Protein AF-A0A0D0D0L1-F1 (afdb_monomer)

Solvent-accessible surface area (backbone atoms only — not comparable to full-atom values): 3543 Å² total; per-residue (Å²): 139,58,59,48,99,85,70,45,75,56,49,73,67,58,52,50,52,52,52,53,48,54,54,48,37,49,52,51,28,49,76,68,73,47,53,53,97,46,81,92,64,45,44,74,68,41,48,52,50,40,50,51,57,46,40,75,76,57,117

Foldseek 3Di:
DDADPVRHDDDPVNVVVLVVQLVVLQVVCVVVVQHDPDPVPRDPVSVVSSVVSSVVVPD

pLDDT: mean 91.89, std 4.97, range [68.12, 96.56]

Mean predicted aligned error: 3.64 Å

Sequence (59 aa):
YLEDKDGNAVSGKRLAEIRAAVHGAWAELVNRKLAPQVWGELSASGQHLSHSLMETRYP

Radius of gyration: 12.76 Å; Cα contacts (8 Å, |Δi|>4): 35; chains: 1; bounding box: 25×20×33 Å

Organism: NCBI:txid930991

Secondary structure (DSSP, 8-state):
--B-TTSPBPPHHHHHHHHHHHHHHHHHHHHTT---SSGGG--HHHHHHHHHHHHHH--

Nearest PDB structures (foldseek):
  8b6h-assembly1_FA  TM=5.801E-01  e=2.275E+00  Tetrahymena thermophila SB210
  4qlb-assembly1_A  TM=4.520E-01  e=9.287E+00  Caenorhabditis elegans

Structure (mmCIF, N/CA/C/O backbone):
data_AF-A0A0D0D0L1-F1
#
_entry.id   AF-A0A0D0D0L1-F1
#
loop_
_atom_site.group_PDB
_atom_site.id
_atom_site.type_symbol
_atom_site.label_atom_id
_atom_site.label_alt_id
_atom_site.label_comp_id
_atom_site.label_asym_id
_atom_site.label_entity_id
_atom_site.label_seq_id
_atom_site.pdbx_PDB_ins_code
_atom_site.Cartn_x
_atom_site.Cartn_y
_atom_site.Cartn_z
_atom_site.occupancy
_atom_site.B_iso_or_equiv
_atom_site.auth_seq_id
_atom_site.auth_comp_id
_atom_site.auth_asym_id
_atom_site.auth_atom_id
_atom_site.pdbx_PDB_model_num
ATOM 1 N N . TYR A 1 1 ? -3.158 0.069 -18.831 1.00 68.12 1 TYR A N 1
ATOM 2 C CA . TYR A 1 1 ? -1.712 0.129 -19.106 1.00 68.12 1 TYR A CA 1
ATOM 3 C C . TYR A 1 1 ? -1.105 0.962 -17.991 1.00 68.12 1 TYR A C 1
ATOM 5 O O . TYR A 1 1 ? -1.744 1.933 -17.607 1.00 68.12 1 TYR A O 1
ATOM 13 N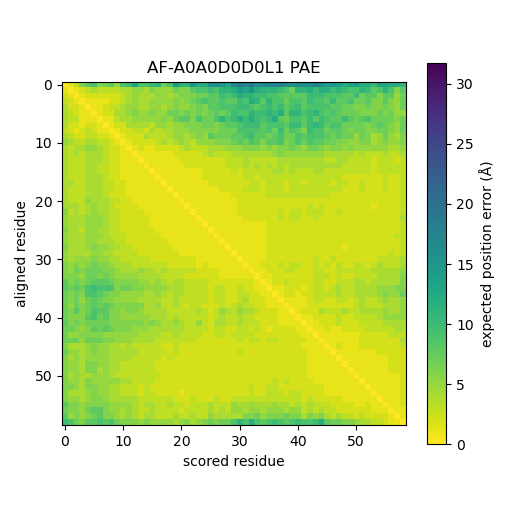 N . LEU A 1 2 ? -0.020 0.501 -17.367 1.00 80.19 2 LEU A N 1
ATOM 14 C CA . LEU A 1 2 ? 0.622 1.205 -16.253 1.00 80.19 2 LEU A CA 1
ATOM 15 C C . LEU A 1 2 ? 2.033 1.553 -16.711 1.00 80.19 2 LEU A C 1
ATOM 17 O O . LEU A 1 2 ? 2.764 0.661 -17.144 1.00 80.19 2 LEU A O 1
ATOM 21 N N . GLU A 1 3 ? 2.362 2.832 -16.656 1.00 89.06 3 GLU A N 1
ATOM 22 C CA . GLU A 1 3 ? 3.638 3.379 -17.100 1.00 89.06 3 GLU A CA 1
ATOM 23 C C . GLU A 1 3 ? 4.404 3.911 -15.890 1.00 89.06 3 GLU A C 1
ATOM 25 O O . GLU A 1 3 ? 3.801 4.276 -14.876 1.00 89.06 3 GLU A O 1
ATOM 30 N N . ASP A 1 4 ? 5.728 3.918 -15.975 1.00 85.06 4 ASP A N 1
ATOM 31 C CA . ASP A 1 4 ? 6.542 4.690 -15.047 1.00 85.06 4 ASP A CA 1
ATOM 32 C C . ASP A 1 4 ? 6.549 6.182 -15.420 1.00 85.06 4 ASP A C 1
ATOM 34 O O . ASP A 1 4 ? 5.958 6.613 -16.411 1.00 85.06 4 ASP A O 1
ATOM 38 N N . LYS A 1 5 ? 7.223 6.989 -14.598 1.00 84.81 5 LYS A N 1
ATOM 39 C CA . LYS A 1 5 ? 7.346 8.442 -14.789 1.00 84.81 5 LYS A CA 1
ATOM 40 C C . LYS A 1 5 ? 7.986 8.847 -16.125 1.00 84.81 5 LYS A C 1
ATOM 42 O O . LYS A 1 5 ? 7.826 9.990 -16.539 1.00 84.81 5 LYS A O 1
ATOM 47 N N . ASP A 1 6 ? 8.713 7.935 -16.766 1.00 90.44 6 ASP A N 1
ATOM 48 C CA . ASP A 1 6 ? 9.422 8.160 -18.021 1.00 90.44 6 ASP A CA 1
ATOM 49 C C . ASP A 1 6 ? 8.606 7.626 -19.224 1.00 90.44 6 ASP A C 1
ATOM 51 O O . ASP A 1 6 ? 9.080 7.651 -20.359 1.00 90.44 6 ASP A O 1
ATOM 55 N N . GLY A 1 7 ? 7.369 7.162 -18.990 1.00 88.12 7 GLY A N 1
ATOM 56 C CA . GLY A 1 7 ? 6.452 6.643 -20.010 1.00 88.12 7 GLY A CA 1
ATOM 57 C C . GLY A 1 7 ? 6.708 5.185 -20.400 1.00 88.12 7 GLY A C 1
ATOM 58 O O . GLY A 1 7 ? 6.124 4.682 -21.364 1.00 88.12 7 GLY A O 1
ATOM 59 N N . ASN A 1 8 ? 7.582 4.471 -19.683 1.00 89.75 8 ASN A N 1
ATOM 60 C CA . ASN A 1 8 ? 7.872 3.076 -20.001 1.00 89.75 8 ASN A CA 1
ATOM 61 C C . ASN A 1 8 ? 6.823 2.151 -19.398 1.00 89.75 8 ASN A C 1
ATOM 63 O O . ASN A 1 8 ? 6.412 2.311 -18.249 1.00 89.75 8 ASN A O 1
ATOM 67 N N . ALA A 1 9 ? 6.454 1.107 -20.142 1.00 89.94 9 ALA A N 1
ATOM 68 C CA . ALA A 1 9 ? 5.579 0.060 -19.635 1.00 89.94 9 ALA A CA 1
ATOM 69 C C . ALA A 1 9 ? 6.149 -0.565 -18.354 1.00 89.94 9 ALA A 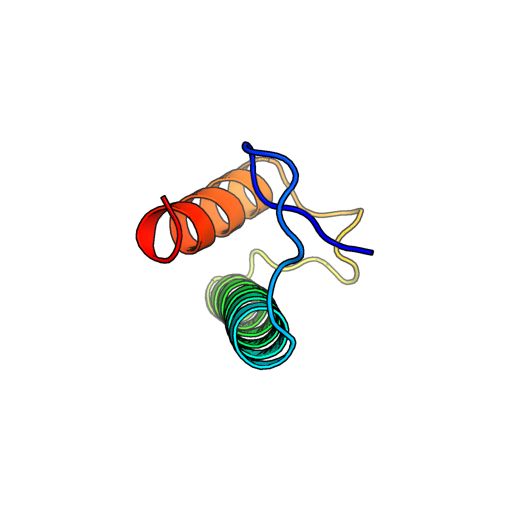C 1
ATOM 71 O O . ALA A 1 9 ? 7.263 -1.099 -18.338 1.00 89.94 9 ALA A O 1
ATOM 72 N N . VAL A 1 10 ? 5.345 -0.611 -17.295 1.00 89.00 10 VAL A N 1
ATOM 73 C CA . VAL A 1 10 ? 5.677 -1.410 -16.118 1.00 89.00 10 VAL A CA 1
ATOM 74 C C . VAL A 1 10 ? 5.545 -2.886 -16.485 1.00 89.00 10 VAL A C 1
ATOM 76 O O . VAL A 1 10 ? 4.483 -3.354 -16.902 1.00 89.00 10 VAL A O 1
ATOM 79 N N . SER A 1 11 ? 6.631 -3.644 -16.316 1.00 89.94 11 SER A N 1
ATOM 80 C CA . SER A 1 11 ? 6.632 -5.080 -16.605 1.00 89.94 11 SER A CA 1
AT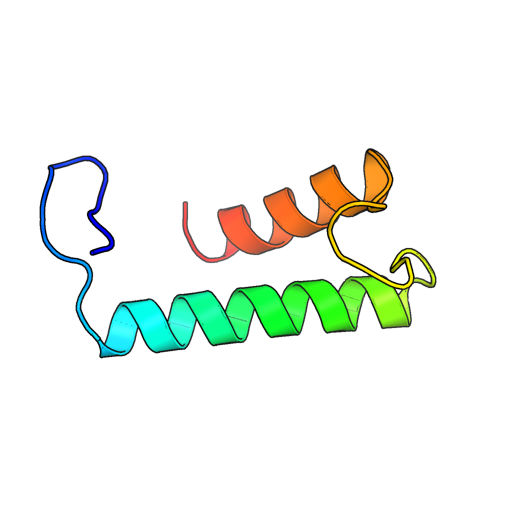OM 81 C C . SER A 1 11 ? 5.586 -5.825 -15.767 1.00 89.94 11 SER A C 1
ATOM 83 O O . SER A 1 11 ? 5.295 -5.458 -14.626 1.00 89.94 11 SER A O 1
ATOM 85 N N . GLY A 1 12 ? 5.051 -6.931 -16.295 1.00 90.88 12 GLY A N 1
ATOM 86 C CA . GLY A 1 12 ? 4.042 -7.728 -15.586 1.00 90.88 12 GLY A CA 1
ATOM 87 C C . GLY A 1 12 ? 4.507 -8.214 -14.206 1.00 90.88 12 GLY A C 1
ATOM 88 O O . GLY A 1 12 ? 3.718 -8.229 -13.261 1.00 90.88 12 GLY A O 1
ATOM 89 N N . LYS A 1 13 ? 5.802 -8.532 -14.066 1.00 91.12 13 LYS A N 1
ATOM 90 C CA . LYS A 1 13 ? 6.419 -8.888 -12.781 1.00 91.12 13 LYS A CA 1
ATOM 91 C C . LYS A 1 13 ? 6.363 -7.720 -11.795 1.00 91.12 13 LYS A C 1
ATOM 93 O O . LYS A 1 13 ? 5.854 -7.887 -10.692 1.00 91.12 13 LYS A O 1
ATOM 98 N N . ARG A 1 14 ? 6.807 -6.530 -12.208 1.00 89.75 14 ARG A N 1
ATOM 99 C CA . ARG A 1 14 ? 6.796 -5.337 -11.350 1.00 89.75 14 ARG A CA 1
ATOM 100 C C . ARG A 1 14 ? 5.369 -4.933 -10.970 1.00 89.75 14 ARG A C 1
ATOM 102 O O . ARG A 1 14 ? 5.111 -4.595 -9.822 1.00 89.75 14 ARG A O 1
ATOM 109 N N . LEU A 1 15 ? 4.411 -5.077 -11.886 1.00 90.62 15 LEU A N 1
ATOM 110 C CA . LEU A 1 15 ? 2.990 -4.867 -11.597 1.00 90.62 15 LEU A CA 1
ATOM 111 C C . LEU A 1 15 ? 2.433 -5.876 -10.574 1.00 90.62 15 LEU A C 1
ATOM 113 O O . LEU A 1 15 ? 1.575 -5.530 -9.761 1.00 90.62 15 LEU A O 1
ATOM 117 N N . ALA A 1 16 ? 2.871 -7.138 -10.609 1.00 92.31 16 ALA A N 1
ATOM 118 C CA . ALA A 1 16 ? 2.494 -8.131 -9.602 1.00 92.31 16 ALA A CA 1
ATOM 119 C C . ALA A 1 16 ? 3.067 -7.781 -8.219 1.00 92.31 16 ALA A C 1
ATOM 121 O O . ALA A 1 16 ? 2.348 -7.866 -7.225 1.00 92.31 16 ALA A O 1
ATOM 122 N N . GLU A 1 17 ? 4.317 -7.322 -8.164 1.00 92.69 17 GLU A N 1
ATOM 123 C CA . GLU A 1 17 ? 4.968 -6.881 -6.927 1.00 92.69 17 GLU A CA 1
ATOM 124 C C . GLU A 1 17 ? 4.270 -5.650 -6.321 1.00 92.69 17 GLU A C 1
ATOM 126 O O . GLU A 1 17 ? 3.959 -5.655 -5.130 1.00 92.69 17 GLU A O 1
ATOM 131 N N . ILE A 1 18 ? 3.925 -4.648 -7.142 1.00 91.12 18 ILE A N 1
ATOM 132 C CA . ILE A 1 18 ? 3.159 -3.464 -6.710 1.00 91.12 18 ILE A CA 1
ATOM 133 C C . ILE 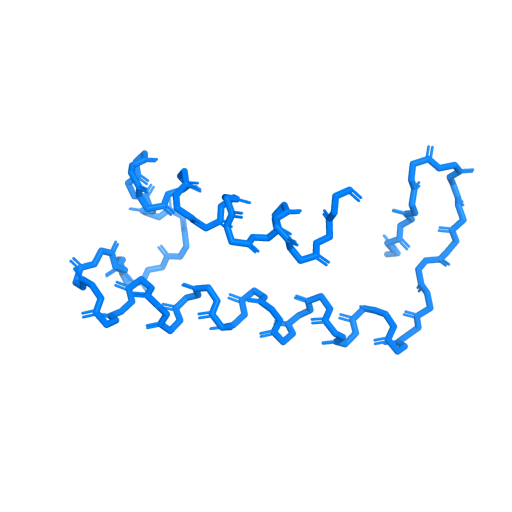A 1 18 ? 1.806 -3.881 -6.122 1.00 91.12 18 ILE A C 1
ATOM 135 O O . ILE A 1 18 ? 1.438 -3.441 -5.035 1.00 91.12 18 ILE A O 1
ATOM 139 N N . ARG A 1 19 ? 1.069 -4.777 -6.793 1.00 92.81 19 ARG A N 1
ATOM 140 C CA . ARG A 1 19 ? -0.219 -5.278 -6.279 1.00 92.81 19 ARG A CA 1
ATOM 141 C C . ARG A 1 19 ? -0.071 -6.020 -4.952 1.00 92.81 19 ARG A C 1
ATOM 143 O O . ARG A 1 19 ? -0.876 -5.810 -4.049 1.00 92.81 19 ARG A O 1
ATOM 150 N N . ALA A 1 20 ? 0.960 -6.853 -4.814 1.00 94.69 20 ALA A N 1
ATOM 151 C CA . ALA A 1 20 ? 1.242 -7.541 -3.558 1.00 94.69 20 ALA A CA 1
ATOM 152 C C . ALA A 1 20 ? 1.538 -6.549 -2.420 1.00 94.69 20 ALA A C 1
ATOM 154 O O . ALA A 1 20 ? 1.070 -6.746 -1.300 1.00 94.69 20 ALA A O 1
ATOM 155 N N . ALA A 1 21 ? 2.256 -5.461 -2.706 1.00 94.75 21 ALA A N 1
ATOM 156 C CA . ALA A 1 21 ? 2.514 -4.410 -1.729 1.00 94.75 21 ALA A CA 1
ATOM 157 C C . ALA A 1 21 ? 1.241 -3.653 -1.322 1.00 94.75 21 ALA A C 1
ATOM 159 O O . ALA A 1 21 ? 1.032 -3.446 -0.130 1.00 94.75 21 ALA A O 1
ATOM 160 N N . VAL A 1 22 ? 0.353 -3.328 -2.270 1.00 94.44 22 VAL 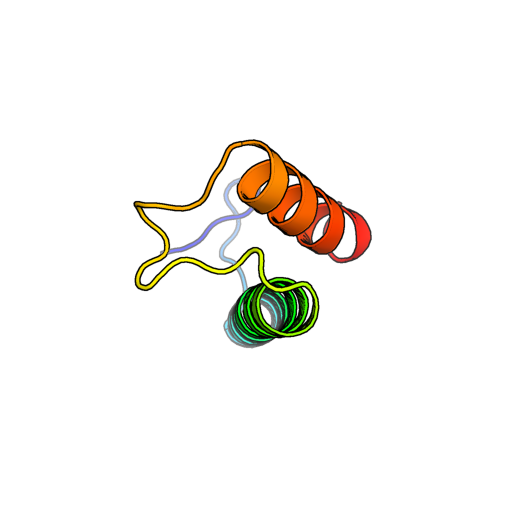A N 1
ATOM 161 C CA . VAL A 1 22 ? -0.951 -2.706 -1.971 1.00 94.44 22 VAL A CA 1
ATOM 162 C C . VAL A 1 22 ? -1.797 -3.605 -1.062 1.00 94.44 22 VAL A C 1
ATOM 164 O O . VAL A 1 22 ? -2.357 -3.134 -0.073 1.00 94.44 22 VAL A O 1
ATOM 167 N N . HIS A 1 23 ? -1.854 -4.911 -1.339 1.00 94.88 23 HIS A N 1
ATOM 168 C CA . HIS A 1 23 ? -2.541 -5.862 -0.457 1.00 94.88 23 HIS A CA 1
ATOM 169 C C . HIS A 1 23 ? -1.882 -5.958 0.926 1.00 94.88 23 HIS A C 1
ATOM 171 O O . HIS A 1 23 ? -2.582 -6.043 1.933 1.00 94.88 23 HIS A O 1
ATOM 177 N N . GLY A 1 24 ? -0.549 -5.899 0.991 1.00 95.88 24 GLY A N 1
ATOM 178 C CA . GLY A 1 24 ? 0.188 -5.839 2.253 1.00 95.88 24 GLY A CA 1
ATOM 179 C C . GLY A 1 24 ? -0.133 -4.582 3.066 1.00 95.88 24 GLY A C 1
ATOM 180 O O . GLY A 1 24 ? -0.373 -4.678 4.266 1.00 95.88 24 GLY A O 1
ATOM 181 N N . ALA A 1 25 ? -0.215 -3.417 2.417 1.00 95.69 25 ALA A N 1
ATOM 182 C CA . ALA A 1 25 ? -0.601 -2.167 3.067 1.00 95.69 25 ALA A CA 1
ATOM 183 C C . ALA A 1 25 ? -2.028 -2.237 3.634 1.00 95.69 25 ALA A C 1
ATOM 185 O O . ALA A 1 25 ? -2.266 -1.800 4.759 1.00 95.69 25 ALA A O 1
ATOM 186 N N . TRP A 1 26 ? -2.964 -2.858 2.909 1.00 95.75 26 TRP A N 1
ATOM 187 C CA . TRP A 1 26 ? -4.313 -3.102 3.425 1.00 95.75 26 TRP A CA 1
ATOM 188 C C . TRP A 1 26 ? -4.319 -4.027 4.641 1.00 95.75 26 TRP A C 1
ATOM 190 O O . TRP A 1 26 ? -4.983 -3.736 5.633 1.00 95.75 26 TRP A O 1
ATOM 200 N N . ALA A 1 27 ? -3.557 -5.122 4.599 1.00 96.19 27 ALA A N 1
ATOM 201 C CA . ALA A 1 27 ? -3.429 -6.024 5.740 1.00 96.19 27 ALA A CA 1
ATOM 202 C C . ALA A 1 27 ? -2.872 -5.294 6.976 1.00 96.19 27 ALA A C 1
ATOM 204 O O . ALA A 1 27 ? -3.370 -5.484 8.084 1.00 96.19 27 ALA A O 1
ATOM 205 N N . GLU A 1 28 ? -1.904 -4.396 6.787 1.00 95.81 28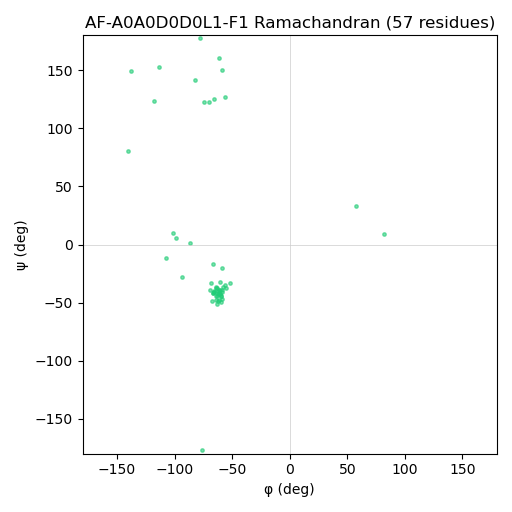 GLU A N 1
ATOM 206 C CA . GLU A 1 28 ? -1.358 -3.578 7.871 1.00 95.81 28 GLU A CA 1
ATOM 207 C C . GLU A 1 28 ? -2.390 -2.591 8.437 1.00 95.81 28 GLU A C 1
ATOM 209 O O . GLU A 1 28 ? -2.497 -2.428 9.655 1.00 95.81 28 GLU A O 1
ATOM 214 N N . LEU A 1 29 ? -3.211 -1.973 7.583 1.00 95.94 29 LEU A N 1
ATO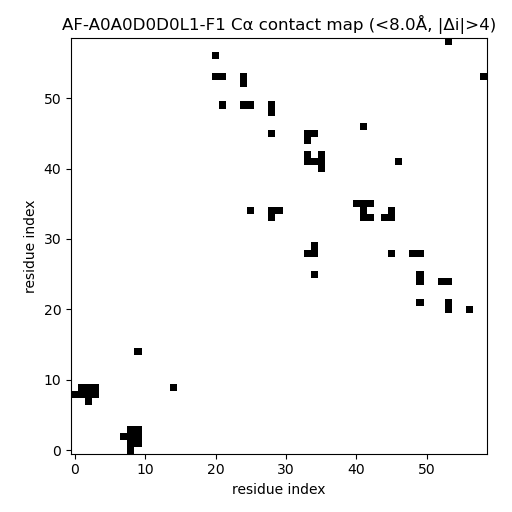M 215 C CA . LEU A 1 29 ? -4.336 -1.147 8.030 1.00 95.94 29 LEU A CA 1
ATOM 216 C C . LEU A 1 29 ? -5.346 -1.952 8.854 1.00 95.94 29 LEU A C 1
ATOM 218 O O . LEU A 1 29 ? -5.821 -1.460 9.881 1.00 95.94 29 LEU A O 1
ATOM 222 N N . VAL A 1 30 ? -5.666 -3.179 8.433 1.00 95.56 30 VAL A N 1
ATOM 223 C CA . VAL A 1 30 ? -6.566 -4.082 9.168 1.00 95.56 30 VAL A CA 1
ATOM 224 C C . VAL A 1 30 ? -5.977 -4.408 10.539 1.00 95.56 30 VAL A C 1
ATOM 226 O O . VAL A 1 30 ? -6.661 -4.243 11.550 1.00 95.56 30 VAL A O 1
ATOM 229 N N . ASN A 1 31 ? -4.694 -4.774 10.597 1.00 96.56 31 ASN A N 1
ATOM 230 C CA . ASN A 1 31 ? -3.994 -5.075 11.849 1.00 96.56 31 ASN A CA 1
ATOM 231 C C . ASN A 1 31 ? -4.024 -3.894 12.830 1.00 96.56 31 ASN A C 1
ATOM 233 O O . ASN A 1 31 ? -4.169 -4.083 14.038 1.00 96.56 31 ASN A O 1
ATOM 237 N N . ARG A 1 32 ? -3.942 -2.664 12.313 1.00 94.88 32 ARG A N 1
ATOM 238 C CA . ARG A 1 32 ? -3.991 -1.429 13.109 1.00 94.88 32 ARG A CA 1
ATOM 239 C C . ARG A 1 32 ? -5.404 -0.916 13.388 1.00 94.88 32 ARG A C 1
ATOM 241 O O . ARG A 1 32 ? -5.536 0.121 14.031 1.00 94.88 32 ARG A O 1
ATOM 248 N N . LYS A 1 33 ? -6.451 -1.619 12.936 1.00 94.50 33 LYS A N 1
ATOM 249 C CA . LYS A 1 33 ? -7.864 -1.197 13.038 1.00 94.50 33 LYS A CA 1
ATOM 250 C C . LYS A 1 33 ? -8.140 0.158 12.367 1.00 94.50 33 LYS A C 1
ATOM 252 O O . LYS A 1 33 ? -8.971 0.933 12.831 1.00 94.50 33 LYS A O 1
ATOM 257 N N . LEU A 1 34 ? -7.420 0.437 11.283 1.00 93.31 34 LEU A N 1
ATOM 258 C CA . LEU A 1 34 ? -7.552 1.645 10.463 1.00 93.31 34 LEU A CA 1
ATOM 259 C C . LEU A 1 34 ? -8.216 1.369 9.107 1.00 93.31 34 LEU A C 1
ATOM 261 O O . LEU A 1 34 ? -8.557 2.316 8.401 1.00 93.31 34 LEU A O 1
ATOM 265 N N . ALA A 1 35 ? -8.373 0.097 8.726 1.00 94.25 35 ALA A N 1
ATOM 266 C CA . ALA A 1 35 ? -9.012 -0.277 7.470 1.00 94.25 35 ALA A CA 1
ATOM 267 C C . ALA A 1 35 ? -10.542 -0.096 7.551 1.00 94.25 35 ALA A C 1
ATOM 269 O O . ALA A 1 35 ? -11.173 -0.712 8.415 1.00 94.25 35 ALA A O 1
ATOM 270 N N . PRO A 1 36 ? -11.149 0.706 6.661 1.00 93.25 36 PRO A N 1
ATOM 271 C CA . PRO A 1 36 ? -12.596 0.734 6.464 1.00 93.25 36 PRO A CA 1
ATOM 272 C C . PRO A 1 36 ? -13.057 -0.496 5.664 1.00 93.25 36 PRO A C 1
ATOM 274 O O . PRO A 1 36 ? -12.258 -1.357 5.290 1.00 93.25 36 PRO A O 1
ATOM 277 N N . GLN A 1 37 ? -14.351 -0.571 5.347 1.00 92.75 37 GLN A N 1
ATOM 278 C CA . GLN A 1 37 ? -14.892 -1.672 4.551 1.00 92.75 37 GLN A CA 1
ATOM 279 C C . GLN A 1 37 ? -14.404 -1.641 3.094 1.00 92.75 37 GLN A C 1
ATOM 281 O O . GLN A 1 37 ? -14.208 -2.694 2.486 1.00 92.75 37 GLN A O 1
ATOM 286 N N . VAL A 1 38 ? -14.181 -0.446 2.538 1.00 93.75 38 VAL A N 1
ATOM 287 C CA . VAL A 1 38 ? -13.706 -0.246 1.161 1.00 93.75 38 VAL A CA 1
ATOM 288 C C . VAL A 1 38 ? -12.646 0.852 1.087 1.00 93.75 38 VAL A C 1
ATOM 290 O O . VAL A 1 38 ? -12.693 1.823 1.835 1.00 93.75 38 VAL A O 1
ATOM 293 N N . TRP A 1 39 ? -11.711 0.750 0.137 1.00 91.75 39 TRP A N 1
ATOM 294 C CA . TRP A 1 39 ? -10.629 1.731 -0.048 1.00 91.75 39 TRP A CA 1
ATOM 295 C C . TRP A 1 39 ? -11.099 3.190 -0.162 1.00 91.75 39 TRP A C 1
ATOM 297 O O . TRP A 1 39 ? -10.394 4.089 0.286 1.00 91.75 39 TRP A O 1
ATOM 307 N N . GLY A 1 40 ? -12.282 3.428 -0.740 1.00 93.94 40 GLY A N 1
ATOM 308 C CA . GLY A 1 40 ? -12.838 4.776 -0.918 1.00 93.94 40 GLY A CA 1
ATOM 309 C C . GLY A 1 40 ? -13.212 5.490 0.386 1.00 93.94 40 GLY A C 1
ATOM 310 O O . GLY A 1 40 ? -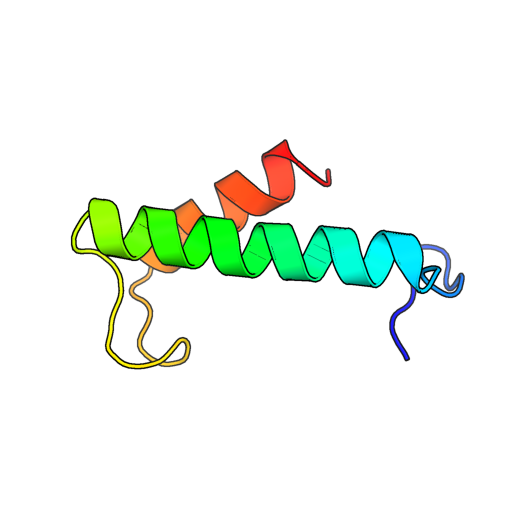13.352 6.706 0.392 1.00 93.94 40 GLY A O 1
ATOM 311 N N . GLU A 1 41 ? -13.329 4.757 1.491 1.00 95.44 41 GLU A N 1
ATOM 312 C CA . GLU A 1 41 ? -13.672 5.290 2.816 1.00 95.44 41 GLU A CA 1
ATOM 313 C C . GLU A 1 41 ? -12.438 5.445 3.717 1.00 95.44 41 GLU A C 1
ATOM 315 O O . GLU A 1 41 ? -12.552 5.656 4.926 1.00 95.44 41 GLU A O 1
ATOM 320 N N . LEU A 1 42 ? -11.234 5.293 3.156 1.00 95.38 42 LEU A N 1
ATOM 321 C CA . LEU A 1 42 ? -10.005 5.315 3.935 1.00 95.38 42 LEU A CA 1
ATOM 322 C C . LEU A 1 42 ? -9.798 6.705 4.536 1.00 95.38 42 LEU A C 1
ATOM 324 O O . LEU A 1 42 ? -9.766 7.706 3.819 1.00 95.38 42 LEU A O 1
ATOM 328 N N . SER A 1 43 ? -9.633 6.759 5.857 1.00 94.81 43 SER A N 1
ATOM 329 C CA . SER A 1 43 ? -9.356 8.004 6.573 1.00 94.81 43 SER A CA 1
ATOM 330 C C . SER A 1 43 ? -8.034 8.626 6.117 1.00 94.81 43 SER A C 1
ATOM 332 O O . SER A 1 43 ? -7.152 7.934 5.606 1.00 94.81 43 SER A O 1
ATOM 334 N N . ALA A 1 44 ? -7.842 9.924 6.366 1.00 95.50 44 ALA A N 1
ATOM 335 C CA . ALA A 1 44 ? -6.590 10.606 6.028 1.00 95.50 44 ALA A CA 1
ATOM 336 C C . ALA A 1 44 ? -5.353 9.930 6.658 1.00 95.50 44 ALA A C 1
ATOM 338 O O . ALA A 1 44 ? -4.313 9.811 6.013 1.00 95.50 44 ALA A O 1
ATOM 339 N N . SER A 1 45 ? -5.467 9.422 7.891 1.00 92.69 45 SER A N 1
ATOM 340 C CA . SER A 1 45 ? -4.380 8.686 8.550 1.00 92.69 45 SER A CA 1
ATOM 341 C C . SER A 1 45 ? -4.118 7.324 7.904 1.00 92.69 45 SER A C 1
ATOM 343 O O . SER A 1 45 ? -2.960 6.941 7.736 1.00 92.69 45 SER A O 1
ATOM 345 N N . GLY A 1 46 ? -5.167 6.610 7.487 1.00 93.94 46 GLY A N 1
ATOM 346 C CA . GLY A 1 46 ? -5.034 5.361 6.738 1.00 93.94 46 GLY A CA 1
ATOM 347 C C . GLY A 1 46 ? -4.412 5.572 5.355 1.00 93.94 46 GLY A C 1
ATOM 348 O O . GLY A 1 46 ? -3.541 4.803 4.944 1.00 93.94 46 GLY A O 1
ATOM 349 N N . GLN A 1 47 ? -4.801 6.646 4.662 1.00 95.00 47 GLN A N 1
ATOM 350 C CA . GLN A 1 47 ? -4.224 7.046 3.377 1.00 95.00 47 GLN A CA 1
ATOM 351 C C . GLN A 1 47 ? -2.739 7.375 3.530 1.00 95.00 47 GLN A C 1
ATOM 353 O O . GLN A 1 47 ? -1.916 6.837 2.794 1.00 95.00 47 GLN A O 1
ATOM 358 N N . HIS A 1 48 ? -2.383 8.185 4.531 1.00 95.69 48 HIS A N 1
ATOM 359 C CA . HIS A 1 48 ? -0.994 8.544 4.804 1.00 95.69 48 HIS A CA 1
ATOM 360 C C . HIS A 1 48 ? -0.132 7.318 5.135 1.00 95.69 48 HIS A C 1
ATOM 362 O O . HIS A 1 48 ? 0.977 7.187 4.616 1.00 95.69 48 HIS A O 1
ATOM 368 N N . LEU A 1 49 ? -0.645 6.386 5.947 1.00 94.31 49 LEU A N 1
ATOM 369 C CA . LEU A 1 49 ? 0.065 5.146 6.256 1.00 94.31 49 LEU A CA 1
ATOM 370 C C . LEU A 1 49 ? 0.260 4.282 5.005 1.00 94.31 49 LEU A C 1
ATOM 372 O O . LEU A 1 49 ? 1.369 3.822 4.751 1.00 94.31 49 LEU A O 1
ATOM 376 N N . SER A 1 50 ? -0.796 4.087 4.213 1.00 93.31 50 SER A N 1
ATOM 377 C CA . SER A 1 50 ? -0.730 3.297 2.976 1.00 93.31 50 SER A CA 1
ATOM 378 C C . SER A 1 50 ? 0.271 3.889 1.992 1.00 93.31 50 SER A C 1
ATOM 380 O O . SER A 1 50 ? 1.097 3.164 1.443 1.00 93.31 50 SER A O 1
ATOM 382 N N . HIS A 1 51 ? 0.237 5.212 1.822 1.00 94.25 51 HIS A N 1
ATOM 383 C CA . HIS A 1 51 ? 1.190 5.944 1.000 1.00 94.25 51 HIS A CA 1
ATOM 384 C C . HIS A 1 51 ? 2.620 5.750 1.508 1.00 94.25 51 HIS A C 1
ATOM 386 O O . HIS A 1 51 ? 3.496 5.380 0.740 1.00 94.25 51 HIS A O 1
ATOM 392 N N . SER A 1 52 ? 2.857 5.929 2.809 1.00 94.94 52 SER A N 1
ATOM 393 C CA . SER A 1 52 ? 4.189 5.776 3.409 1.00 94.94 52 SER A CA 1
ATOM 394 C C . SER A 1 52 ? 4.749 4.360 3.228 1.00 94.94 52 SER A C 1
ATOM 396 O O . SER A 1 52 ? 5.933 4.195 2.936 1.00 94.94 52 SER A O 1
ATOM 398 N N . LEU A 1 53 ? 3.903 3.331 3.358 1.00 94.12 53 LEU A N 1
ATOM 399 C CA . LEU A 1 53 ? 4.288 1.934 3.132 1.00 94.12 53 LEU A CA 1
ATOM 400 C C . LEU A 1 53 ? 4.656 1.669 1.668 1.00 94.12 53 LEU A C 1
ATOM 402 O O . LEU A 1 53 ? 5.623 0.954 1.400 1.00 94.12 53 LEU A O 1
ATOM 406 N N . MET A 1 54 ? 3.896 2.243 0.734 1.00 94.25 54 MET A N 1
ATOM 407 C CA . MET A 1 54 ? 4.173 2.126 -0.696 1.00 94.25 54 MET A CA 1
ATOM 408 C C . MET A 1 54 ? 5.458 2.860 -1.080 1.00 94.25 54 MET A C 1
ATOM 410 O O . MET A 1 54 ? 6.321 2.234 -1.683 1.00 94.25 54 MET A O 1
ATOM 414 N N . GLU A 1 55 ? 5.626 4.114 -0.658 1.00 92.50 55 GLU A N 1
ATOM 415 C CA . GLU A 1 55 ? 6.806 4.949 -0.936 1.00 92.50 55 GLU A CA 1
ATOM 416 C C . GLU A 1 55 ? 8.096 4.313 -0.403 1.00 92.50 55 GLU A C 1
ATOM 418 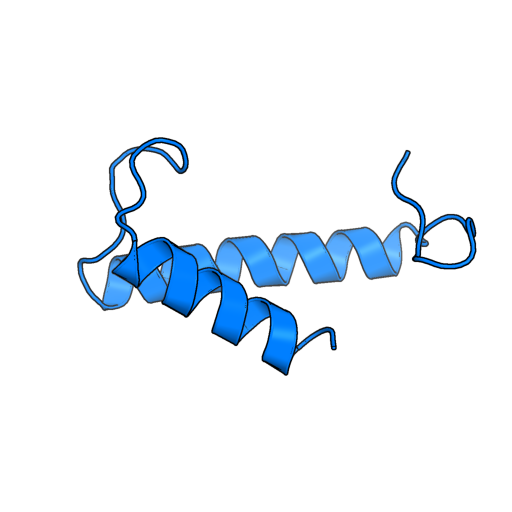O O . GLU A 1 55 ? 9.120 4.270 -1.074 1.00 92.50 55 GLU A O 1
ATOM 423 N N . THR A 1 56 ? 8.041 3.724 0.797 1.00 90.88 56 THR A N 1
ATOM 424 C CA . THR A 1 56 ? 9.197 3.025 1.384 1.00 90.88 56 THR A CA 1
ATOM 425 C C . THR A 1 56 ? 9.656 1.851 0.513 1.00 90.88 56 THR A C 1
ATOM 427 O O . THR A 1 56 ? 10.840 1.515 0.485 1.00 90.88 56 THR A O 1
ATOM 430 N N . ARG A 1 57 ? 8.723 1.191 -0.184 1.00 88.81 57 ARG A N 1
ATOM 431 C CA . ARG A 1 57 ? 9.008 0.020 -1.023 1.00 88.81 57 ARG A CA 1
ATOM 432 C C . ARG A 1 57 ? 9.258 0.381 -2.490 1.00 88.81 57 ARG A C 1
ATOM 434 O O . ARG A 1 57 ? 9.976 -0.351 -3.169 1.00 88.81 57 ARG A O 1
ATOM 441 N N . TYR A 1 58 ? 8.667 1.474 -2.960 1.00 85.19 58 TYR A N 1
ATOM 442 C CA . TYR A 1 58 ? 8.734 1.989 -4.324 1.00 85.19 58 TYR A CA 1
ATOM 443 C C . TYR A 1 58 ? 8.839 3.523 -4.290 1.00 85.19 58 TYR A C 1
ATOM 445 O O . TYR A 1 58 ? 7.814 4.184 -4.453 1.00 85.19 58 TYR A O 1
ATOM 453 N N . PRO A 1 59 ? 10.043 4.066 -4.051 1.00 76.25 59 PRO A N 1
ATOM 454 C CA . PRO A 1 59 ? 10.294 5.503 -4.123 1.00 76.25 59 PRO A CA 1
ATOM 455 C C . PRO A 1 59 ? 10.350 6.010 -5.573 1.00 76.25 59 PRO A C 1
ATOM 457 O O . PRO A 1 59 ? 10.517 5.176 -6.503 1.00 76.25 59 PRO A O 1
#